Protein AF-A0A133V423-F1 (afdb_monomer)

Foldseek 3Di:
DVVVVVVVVVVVVVVVVPPDPVVVVVVVVVVVVVVVVVVVVVVVVVCPVVVVLVVLLVLQLCQQLVLVPDDCPDVVVNVVSSVVSSVVSNVVSVVCVVVVHDSVVVSVVRSVPPPDD

Solvent-accessible surface area (backbone atoms only — not comparable to full-atom values): 6550 Å² total; per-residue (Å²): 109,67,69,62,50,54,56,48,50,57,54,47,54,57,54,64,72,50,79,40,75,64,51,55,47,51,50,52,57,47,51,50,55,52,48,51,51,50,54,56,56,70,46,49,73,79,47,46,62,60,50,51,54,51,54,50,33,56,48,33,13,36,47,50,54,48,52,71,76,65,74,65,90,47,60,73,62,41,52,54,52,44,51,52,23,47,53,52,16,50,52,53,51,49,54,31,57,75,71,67,46,60,61,74,61,50,42,57,68,47,32,79,64,61,86,78,130

Structure (mmCIF, N/CA/C/O backbone):
data_AF-A0A133V423-F1
#
_entry.id   AF-A0A133V423-F1
#
loop_
_atom_site.group_PDB
_atom_site.id
_atom_site.type_symbol
_atom_site.label_atom_id
_atom_site.label_alt_id
_atom_site.label_comp_id
_atom_site.label_asym_id
_atom_site.label_entity_id
_atom_site.label_seq_id
_atom_site.pdbx_PDB_ins_code
_atom_site.Cartn_x
_atom_site.Cartn_y
_atom_site.Cartn_z
_atom_site.occupancy
_atom_site.B_iso_or_equiv
_atom_site.auth_seq_id
_atom_site.auth_comp_id
_atom_site.auth_asym_id
_atom_site.auth_atom_id
_atom_site.pdbx_PDB_model_num
ATOM 1 N N . MET A 1 1 ? 48.679 6.526 5.318 1.00 39.59 1 MET A N 1
ATOM 2 C CA . MET A 1 1 ? 47.751 6.668 6.469 1.00 39.59 1 MET A CA 1
ATOM 3 C C . MET A 1 1 ? 47.857 8.067 7.077 1.00 39.59 1 MET A C 1
ATOM 5 O O . MET A 1 1 ? 46.828 8.715 7.171 1.00 39.59 1 MET A O 1
ATOM 9 N N . LYS A 1 2 ? 49.075 8.573 7.348 1.00 40.06 2 LYS A 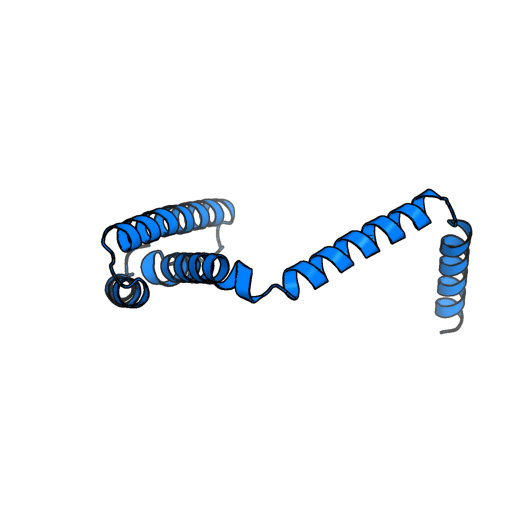N 1
ATOM 10 C CA . LYS A 1 2 ? 49.334 9.985 7.707 1.00 40.06 2 LYS A CA 1
ATOM 11 C C . LYS A 1 2 ? 48.750 11.010 6.720 1.00 40.06 2 LYS A C 1
ATOM 13 O O . LYS A 1 2 ? 47.967 11.839 7.144 1.00 40.06 2 LYS A O 1
ATOM 18 N N . GLU A 1 3 ? 48.983 10.863 5.414 1.00 47.28 3 GLU A N 1
ATOM 19 C CA . GLU A 1 3 ? 48.403 11.781 4.405 1.00 47.28 3 GLU A CA 1
ATOM 20 C C . GLU A 1 3 ? 46.867 11.772 4.366 1.00 47.28 3 GLU A C 1
ATOM 22 O O . GLU A 1 3 ? 46.239 12.794 4.117 1.00 47.28 3 GLU A O 1
ATOM 27 N N . LYS A 1 4 ? 46.233 10.615 4.617 1.00 50.00 4 LYS A N 1
ATOM 28 C CA . LYS A 1 4 ? 44.764 10.520 4.689 1.00 50.00 4 LYS A CA 1
ATOM 29 C C . LYS A 1 4 ? 44.218 11.217 5.938 1.00 50.00 4 LYS A C 1
ATOM 31 O O . LYS A 1 4 ? 43.122 11.759 5.882 1.00 50.00 4 LYS A O 1
ATOM 36 N N . LEU A 1 5 ? 44.983 11.197 7.031 1.00 43.47 5 LEU A N 1
ATOM 37 C CA . LEU A 1 5 ? 44.654 11.873 8.286 1.00 43.47 5 LEU A CA 1
ATOM 38 C C . LEU A 1 5 ? 44.863 13.390 8.182 1.00 43.47 5 LEU A C 1
ATOM 40 O O . LEU A 1 5 ? 43.990 14.128 8.614 1.00 43.47 5 LEU A O 1
ATOM 44 N N . GLU A 1 6 ? 45.936 13.855 7.536 1.00 49.72 6 GLU A N 1
ATOM 45 C CA . GLU A 1 6 ? 46.179 15.289 7.286 1.00 49.72 6 GLU A CA 1
ATOM 46 C C . GLU A 1 6 ? 45.138 15.899 6.335 1.00 49.72 6 GLU A C 1
ATOM 48 O O . GLU A 1 6 ? 44.663 17.010 6.541 1.00 49.72 6 GLU A O 1
ATOM 53 N N . LYS A 1 7 ? 44.700 15.155 5.312 1.00 53.97 7 LYS A N 1
ATOM 54 C CA . LYS A 1 7 ? 43.618 15.614 4.424 1.00 53.97 7 LYS A CA 1
ATOM 55 C C . LYS A 1 7 ? 42.260 15.665 5.132 1.00 53.97 7 LYS A C 1
ATOM 57 O O . LYS A 1 7 ? 41.435 16.516 4.816 1.00 53.97 7 LYS A O 1
ATOM 62 N N . ALA A 1 8 ? 42.029 14.750 6.075 1.00 53.00 8 ALA A N 1
ATOM 63 C CA . ALA A 1 8 ? 40.831 14.744 6.905 1.00 53.00 8 ALA A CA 1
ATOM 64 C C . ALA A 1 8 ? 40.845 15.892 7.926 1.00 53.00 8 ALA A C 1
ATOM 66 O O . ALA A 1 8 ? 39.810 16.518 8.112 1.00 53.00 8 ALA A O 1
ATOM 67 N N . SER A 1 9 ? 41.997 16.225 8.522 1.00 49.31 9 SER A N 1
ATOM 68 C CA . SER A 1 9 ? 42.105 17.343 9.470 1.00 49.31 9 SER A CA 1
ATOM 69 C C . SER A 1 9 ? 41.881 18.702 8.803 1.00 49.31 9 SER A C 1
ATOM 71 O O . SER A 1 9 ? 41.166 19.527 9.358 1.00 49.31 9 SER A O 1
ATOM 73 N N . VAL A 1 10 ? 42.385 18.905 7.579 1.00 51.72 10 VAL A N 1
ATOM 74 C CA . VAL A 1 10 ? 42.123 20.126 6.786 1.00 51.72 10 VAL A CA 1
ATOM 75 C C . VAL A 1 10 ? 40.633 20.265 6.427 1.00 51.72 10 VAL A C 1
ATOM 77 O O . VAL A 1 10 ? 40.096 21.369 6.404 1.00 51.72 10 VAL A O 1
ATOM 80 N N . ASN A 1 11 ? 39.935 19.147 6.194 1.00 54.91 11 ASN A N 1
ATOM 81 C CA . ASN A 1 11 ? 38.486 19.142 5.952 1.00 54.91 11 ASN A CA 1
ATOM 82 C C . ASN A 1 11 ? 37.657 19.404 7.219 1.00 54.91 11 ASN A C 1
ATOM 84 O O . ASN A 1 11 ? 36.544 19.911 7.112 1.00 54.91 11 ASN A O 1
ATOM 88 N N . ILE A 1 12 ? 38.181 19.060 8.399 1.00 53.72 12 ILE A N 1
ATOM 89 C CA . ILE A 1 12 ? 37.530 19.338 9.685 1.00 53.72 12 ILE A CA 1
ATOM 90 C C . ILE A 1 12 ? 37.703 20.817 10.052 1.00 53.72 12 ILE A C 1
ATOM 92 O O . ILE A 1 12 ? 36.723 21.448 10.423 1.00 53.72 12 ILE A O 1
ATOM 96 N N . GLU A 1 13 ? 38.882 21.412 9.833 1.00 51.62 13 GLU A N 1
ATOM 97 C CA . GLU A 1 13 ? 39.078 22.866 9.995 1.00 51.62 13 GLU A CA 1
ATOM 98 C C . GLU A 1 13 ? 38.181 23.684 9.050 1.00 51.62 13 GLU A C 1
ATOM 100 O O . GLU A 1 13 ? 37.667 24.734 9.436 1.00 51.62 13 GLU A O 1
ATOM 105 N N . TRP A 1 14 ? 37.936 23.202 7.825 1.00 50.84 14 TRP A N 1
ATOM 106 C CA . TRP A 1 14 ? 36.972 23.818 6.901 1.00 50.84 14 TRP A CA 1
ATOM 107 C C . TRP A 1 14 ? 35.518 23.730 7.405 1.00 50.84 14 TRP A C 1
ATOM 109 O O . TRP A 1 14 ? 34.730 24.646 7.177 1.00 50.84 14 TRP A O 1
ATOM 119 N N . PHE A 1 15 ? 35.168 22.658 8.125 1.00 49.56 15 PHE A N 1
ATOM 120 C CA . PHE A 1 15 ? 33.859 22.496 8.767 1.00 49.56 15 PHE A CA 1
ATOM 121 C C . PHE A 1 15 ? 33.710 23.383 10.014 1.00 49.56 15 PHE A C 1
ATOM 123 O O . PHE A 1 15 ? 32.688 24.049 10.165 1.00 49.56 15 PHE A O 1
ATOM 130 N N . ASP A 1 16 ? 34.742 23.466 10.859 1.00 53.28 16 ASP A N 1
ATOM 131 C CA . ASP A 1 16 ? 34.748 24.302 12.071 1.00 53.28 16 ASP A CA 1
ATOM 132 C C . ASP A 1 16 ? 34.792 25.806 11.751 1.00 53.28 16 ASP A C 1
ATOM 134 O O . ASP A 1 16 ? 34.267 26.631 12.499 1.00 53.28 16 ASP A O 1
ATOM 138 N N . THR A 1 17 ? 35.364 26.194 10.607 1.00 55.19 17 THR A N 1
ATOM 139 C CA . THR A 1 17 ? 35.348 27.592 10.136 1.00 55.19 17 THR A CA 1
ATOM 140 C C . THR A 1 17 ? 34.001 28.020 9.542 1.00 55.19 17 THR A C 1
ATOM 142 O O . THR A 1 17 ? 33.775 29.217 9.353 1.00 55.19 17 THR A O 1
ATOM 145 N N . GLN A 1 18 ? 33.074 27.080 9.312 1.00 53.16 18 GLN A N 1
ATOM 146 C CA . GLN A 1 18 ? 31.690 27.339 8.901 1.00 53.16 18 GLN A CA 1
ATOM 147 C C . GLN A 1 18 ? 30.697 27.373 10.076 1.00 53.16 18 GLN A C 1
ATOM 149 O O . GLN A 1 18 ? 29.506 27.117 9.878 1.00 53.16 18 GLN A O 1
ATOM 154 N N . ASP A 1 19 ? 31.140 27.808 11.266 1.00 55.97 19 ASP A N 1
ATOM 155 C CA . ASP A 1 19 ? 30.288 28.212 12.401 1.00 55.97 19 ASP A CA 1
ATOM 156 C C . ASP A 1 19 ? 29.468 29.485 12.083 1.00 55.97 19 ASP A C 1
ATOM 158 O O . ASP A 1 19 ? 29.502 30.528 12.738 1.00 55.97 19 ASP A O 1
ATOM 162 N N . SER A 1 20 ? 28.742 29.419 10.976 1.00 64.88 20 SER A N 1
ATOM 163 C CA . SER A 1 20 ? 27.775 30.394 10.543 1.00 64.88 20 SER A CA 1
ATOM 164 C C . SER A 1 20 ? 26.483 30.120 11.299 1.00 64.88 20 SER A C 1
ATOM 166 O O . SER A 1 20 ? 26.059 28.976 11.470 1.00 64.88 20 SER A O 1
ATOM 168 N N . LYS A 1 21 ? 25.786 31.185 11.696 1.00 67.81 21 LYS A N 1
ATOM 169 C CA . LYS A 1 21 ? 24.424 31.096 12.251 1.00 67.81 21 LYS A CA 1
ATOM 170 C C . LYS A 1 21 ? 23.485 30.222 11.401 1.00 67.81 21 LYS A C 1
ATOM 172 O O . LYS A 1 21 ? 22.525 29.679 11.928 1.00 67.81 21 LYS A O 1
ATOM 177 N N . GLN A 1 22 ? 23.764 30.093 10.102 1.00 65.88 22 GLN A N 1
ATOM 178 C CA . GLN A 1 22 ? 23.018 29.256 9.165 1.00 65.88 22 GLN A CA 1
ATOM 179 C C . GLN A 1 22 ? 23.223 27.758 9.413 1.00 65.88 22 GLN A C 1
ATOM 181 O O . GLN A 1 22 ? 22.253 27.015 9.345 1.00 65.88 22 GLN A O 1
ATOM 186 N N . PHE A 1 23 ? 24.441 27.317 9.738 1.00 68.38 23 PHE A N 1
ATOM 187 C CA . PHE A 1 23 ? 24.716 25.912 10.046 1.00 68.38 23 PHE A CA 1
ATOM 188 C C . PHE A 1 23 ? 24.081 25.487 11.374 1.00 68.38 23 PHE A C 1
ATOM 190 O O . PHE A 1 23 ? 23.459 24.433 11.448 1.00 68.38 23 PHE A O 1
ATOM 197 N N . ARG A 1 24 ? 24.149 26.346 12.402 1.00 72.94 24 ARG A N 1
ATOM 198 C CA . ARG A 1 24 ? 23.464 26.096 13.683 1.00 72.94 24 ARG A CA 1
ATOM 199 C C . ARG A 1 24 ? 21.950 26.033 13.520 1.00 72.94 24 ARG A C 1
ATOM 201 O O . ARG A 1 24 ? 21.332 25.110 14.025 1.00 72.94 24 ARG A O 1
ATOM 208 N N . LYS A 1 25 ? 21.381 26.957 12.742 1.00 76.94 25 LYS A N 1
ATOM 209 C CA . LYS A 1 25 ? 19.956 26.934 12.408 1.00 76.94 25 LYS A CA 1
ATOM 210 C C . LYS A 1 25 ? 19.562 25.665 11.648 1.00 76.94 25 LYS A C 1
ATOM 212 O O . LYS A 1 25 ? 18.539 25.076 11.947 1.00 76.94 25 LYS A O 1
ATOM 217 N N . LEU A 1 26 ? 20.395 25.212 10.711 1.00 71.38 26 LEU A N 1
ATOM 218 C CA . LEU A 1 26 ? 20.155 23.963 9.987 1.00 71.38 26 LEU A CA 1
ATOM 219 C C . LEU A 1 26 ? 20.187 22.740 10.917 1.00 71.38 26 LEU A C 1
ATOM 221 O O . LEU A 1 26 ? 19.410 21.813 10.721 1.00 71.38 26 LEU A O 1
ATOM 225 N N . LEU A 1 27 ? 21.081 22.729 11.910 1.00 74.56 27 LEU A N 1
ATOM 226 C CA . LEU A 1 27 ? 21.132 21.685 12.936 1.00 74.56 27 LEU A CA 1
ATOM 227 C C . LEU A 1 27 ? 19.892 21.704 13.835 1.00 74.56 27 LEU A C 1
ATOM 229 O O . LEU A 1 27 ? 19.326 20.643 14.069 1.00 74.56 27 LEU A O 1
ATOM 233 N N . GLU A 1 28 ? 19.445 22.882 14.274 1.00 79.19 28 GLU A N 1
ATOM 234 C CA . GLU A 1 28 ? 18.205 23.048 15.048 1.00 79.19 28 GLU A CA 1
ATOM 235 C C . GLU A 1 28 ? 16.981 22.563 14.253 1.00 79.19 28 GLU A C 1
ATOM 237 O O . GLU A 1 28 ? 16.215 21.740 14.749 1.00 79.19 28 GLU A O 1
ATOM 242 N N . ASP A 1 29 ? 16.854 22.983 12.988 1.00 74.19 29 ASP A N 1
ATOM 243 C CA . ASP A 1 29 ? 15.780 22.540 12.089 1.00 74.19 29 ASP A CA 1
ATOM 244 C C . ASP A 1 29 ? 15.828 21.006 11.887 1.00 74.19 29 ASP A C 1
ATOM 246 O O . ASP A 1 29 ? 14.800 20.334 11.794 1.00 74.19 29 ASP A O 1
ATOM 250 N N . PHE A 1 30 ? 17.029 20.417 11.824 1.00 69.81 30 PHE A N 1
ATOM 251 C CA . PHE A 1 30 ? 17.202 18.971 11.671 1.00 69.81 30 PHE A CA 1
ATOM 252 C C . PHE A 1 30 ? 16.838 18.201 12.947 1.00 69.81 30 PHE A C 1
ATOM 254 O O . PHE A 1 30 ? 16.185 17.160 12.864 1.00 69.81 30 PHE A O 1
ATOM 261 N N . GLU A 1 31 ? 17.223 18.703 14.122 1.00 80.62 31 GLU A N 1
ATOM 262 C CA . GLU A 1 31 ? 16.838 18.133 15.417 1.00 80.62 31 GLU A CA 1
ATOM 263 C C . GLU A 1 31 ? 15.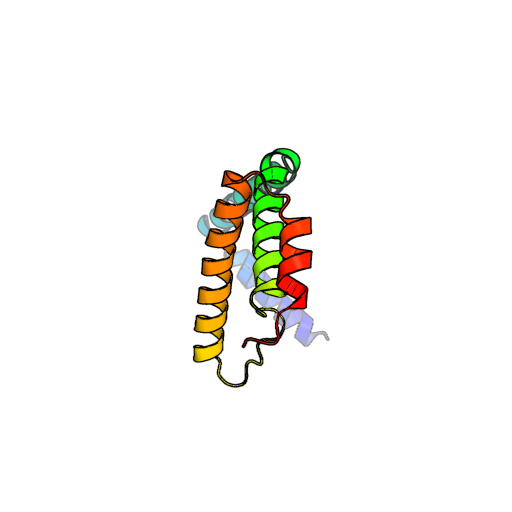323 18.191 15.634 1.00 80.62 31 GLU A C 1
ATOM 265 O O . GLU A 1 31 ? 14.750 17.214 16.114 1.00 80.62 31 GLU A O 1
ATOM 270 N N . GLU A 1 32 ? 14.662 19.273 15.216 1.00 84.31 32 GLU A N 1
ATOM 271 C CA . GLU A 1 32 ? 13.203 19.407 15.255 1.00 84.31 32 GLU A CA 1
ATOM 272 C C . GLU A 1 32 ? 12.523 18.353 14.371 1.00 84.31 32 GLU A C 1
ATOM 274 O O . GLU A 1 32 ? 11.661 17.609 14.839 1.00 84.31 32 GLU A O 1
ATOM 279 N N . VAL A 1 33 ? 12.966 18.205 13.118 1.00 80.00 33 VAL A N 1
ATOM 280 C CA . VAL A 1 33 ? 12.421 17.201 12.189 1.00 80.00 33 VAL A CA 1
ATOM 281 C C . VAL A 1 33 ? 12.632 15.776 12.706 1.00 80.00 33 VAL A C 1
ATOM 283 O O . VAL A 1 33 ? 11.733 14.936 12.605 1.00 80.00 33 VAL A O 1
ATOM 286 N N . VAL A 1 34 ? 13.809 15.480 13.264 1.00 70.69 34 VAL A N 1
ATOM 287 C CA . VAL A 1 34 ? 14.100 14.168 13.860 1.00 70.69 34 VAL A CA 1
ATOM 288 C C . VAL A 1 34 ? 13.260 13.945 15.119 1.00 70.69 34 VAL A C 1
ATOM 290 O O . VAL A 1 34 ? 12.730 12.849 15.300 1.00 70.69 34 VAL A O 1
ATOM 293 N N . GLY A 1 35 ? 13.087 14.970 15.953 1.00 80.12 35 GLY A N 1
ATOM 294 C CA . GLY A 1 35 ? 12.236 14.939 17.139 1.00 80.12 35 GLY A CA 1
ATOM 295 C C . GLY A 1 35 ? 10.779 14.649 16.791 1.00 80.12 35 GLY A C 1
ATOM 296 O O . GLY A 1 35 ? 10.202 13.708 17.333 1.00 80.12 35 GLY A O 1
ATOM 297 N N . GLU A 1 36 ? 10.218 15.362 15.813 1.00 73.38 36 GLU A N 1
ATOM 298 C CA . GLU A 1 36 ? 8.868 15.105 15.309 1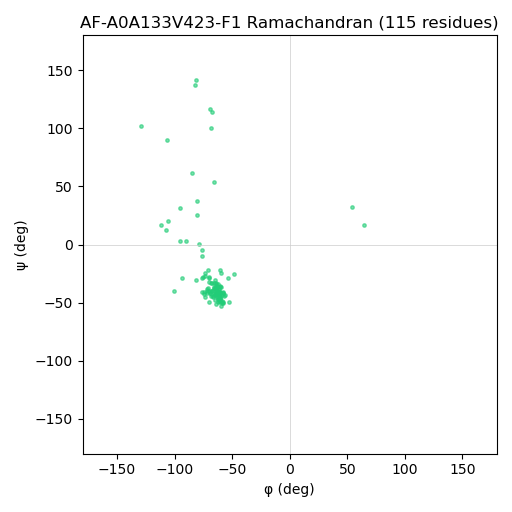.00 73.38 36 GLU A CA 1
ATOM 299 C C . GLU A 1 36 ? 8.728 13.702 14.719 1.00 73.38 36 GLU A C 1
ATOM 301 O O . GLU A 1 36 ? 7.699 13.052 14.895 1.00 73.38 36 GLU A O 1
ATOM 306 N N . ALA A 1 37 ? 9.736 13.227 13.982 1.00 63.75 37 ALA A N 1
ATOM 307 C CA . ALA A 1 37 ? 9.713 11.890 13.407 1.00 63.75 37 ALA A CA 1
ATOM 308 C C . ALA A 1 37 ? 9.711 10.818 14.506 1.00 63.75 37 ALA A C 1
ATOM 310 O O . ALA A 1 37 ? 8.948 9.854 14.41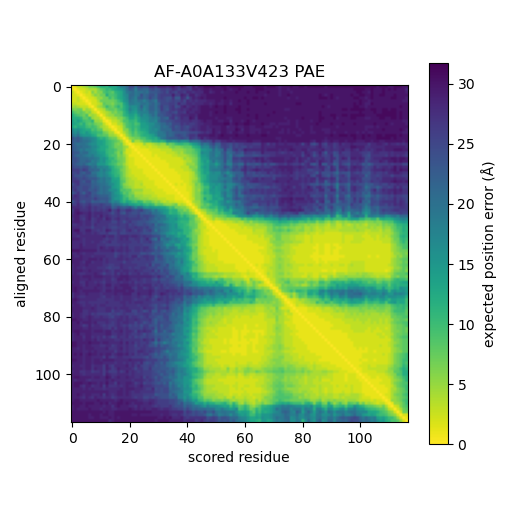4 1.00 63.75 37 ALA A O 1
ATOM 311 N N . ILE A 1 38 ? 10.513 11.002 15.561 1.00 70.56 38 ILE A N 1
ATOM 312 C CA . ILE A 1 38 ? 10.540 10.121 16.733 1.00 70.56 38 ILE A CA 1
ATOM 313 C C . ILE A 1 38 ? 9.197 10.182 17.467 1.00 70.56 38 ILE A C 1
ATOM 315 O O . ILE A 1 38 ? 8.608 9.132 17.706 1.00 70.56 38 ILE A O 1
ATOM 319 N N . GLU A 1 39 ? 8.652 11.365 17.741 1.00 68.19 39 GLU A N 1
ATOM 320 C CA . GLU A 1 39 ? 7.363 11.543 18.421 1.00 68.19 39 GLU A CA 1
ATOM 321 C C . GLU A 1 39 ? 6.192 10.933 17.625 1.00 68.19 39 GLU A C 1
ATOM 323 O O . GLU A 1 39 ? 5.405 10.148 18.159 1.00 68.19 39 GLU A O 1
ATOM 328 N N . LYS A 1 40 ? 6.127 11.179 16.310 1.00 63.16 40 LYS A N 1
ATOM 329 C CA . LYS A 1 40 ? 5.139 10.558 15.406 1.00 63.16 40 LYS A CA 1
ATOM 330 C C . LYS A 1 40 ? 5.324 9.042 15.316 1.00 63.16 40 LYS A C 1
ATOM 332 O O . LYS A 1 40 ? 4.339 8.318 15.198 1.00 63.16 40 LYS A O 1
ATOM 337 N N . SER A 1 41 ? 6.561 8.546 15.405 1.00 58.56 41 SER A N 1
ATOM 338 C CA . SER A 1 41 ? 6.838 7.106 15.486 1.00 58.56 41 SER A CA 1
ATOM 339 C C . SER A 1 41 ? 6.501 6.496 16.847 1.00 58.56 41 SER A C 1
ATOM 341 O O . SER A 1 41 ? 6.228 5.302 16.910 1.00 58.56 41 SER A O 1
ATOM 343 N N . MET A 1 42 ? 6.483 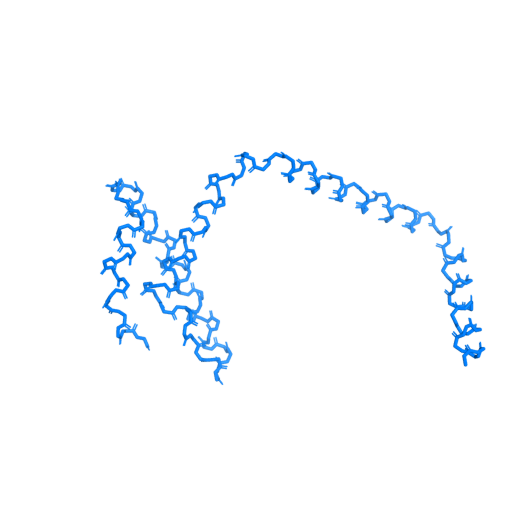7.288 17.924 1.00 58.88 42 MET A N 1
ATOM 344 C CA . MET A 1 42 ? 6.047 6.857 19.254 1.00 58.88 42 MET A CA 1
ATOM 345 C C . MET A 1 42 ? 4.515 6.753 19.333 1.00 58.88 42 MET A C 1
ATOM 347 O O . MET A 1 42 ? 4.015 5.846 19.995 1.00 58.88 42 MET A O 1
ATOM 351 N N . ASN A 1 43 ? 3.776 7.551 18.551 1.00 58.25 43 ASN A N 1
ATOM 352 C CA . ASN A 1 43 ? 2.334 7.382 18.288 1.00 58.25 43 ASN A CA 1
ATOM 353 C C . ASN A 1 43 ? 2.042 6.309 17.212 1.00 58.25 43 ASN A C 1
ATOM 355 O O . ASN A 1 43 ? 1.132 6.438 16.393 1.00 58.25 43 ASN A O 1
ATOM 359 N N . HIS A 1 44 ? 2.818 5.220 17.202 1.00 52.06 44 HIS A N 1
ATOM 360 C CA . HIS A 1 44 ? 2.735 4.126 16.224 1.00 52.06 44 HIS A CA 1
ATOM 361 C C . HIS A 1 44 ? 1.318 3.522 16.093 1.00 52.06 44 HIS A C 1
ATOM 363 O O . HIS A 1 44 ? 0.956 3.005 15.030 1.00 52.06 44 HIS A O 1
ATOM 369 N N . ASP A 1 45 ? 0.512 3.555 17.156 1.00 57.56 45 ASP A N 1
ATOM 370 C CA . ASP A 1 45 ? -0.853 3.018 17.139 1.00 57.56 45 ASP A CA 1
ATOM 371 C C . ASP A 1 45 ? -1.851 3.912 16.385 1.00 57.56 45 ASP A C 1
ATOM 373 O O . ASP A 1 45 ? -2.770 3.378 15.758 1.00 57.56 45 ASP A O 1
ATOM 377 N N . ASP A 1 46 ? -1.632 5.230 16.330 1.00 62.22 46 ASP A N 1
ATOM 378 C CA . ASP A 1 46 ? -2.545 6.168 15.659 1.00 62.22 46 ASP A CA 1
ATOM 379 C C . ASP A 1 46 ? -2.518 6.005 14.132 1.00 62.22 46 ASP A C 1
ATOM 381 O O . ASP A 1 46 ? -3.531 6.187 13.462 1.00 62.22 46 ASP A O 1
ATOM 385 N N . PHE A 1 47 ? -1.385 5.570 13.573 1.00 67.75 47 PHE A N 1
ATOM 386 C CA . PHE A 1 47 ? -1.221 5.316 12.134 1.00 67.75 47 PHE A CA 1
ATOM 387 C C . PHE A 1 47 ? -1.441 3.857 11.736 1.00 67.75 47 PHE A C 1
ATOM 389 O O . PHE A 1 47 ? -1.267 3.487 10.571 1.00 67.75 47 PHE A O 1
ATOM 396 N N . LYS A 1 48 ? -1.817 2.994 12.683 1.00 79.19 48 LYS A N 1
ATOM 397 C CA . LYS A 1 48 ? -2.016 1.563 12.431 1.00 79.19 48 LYS A CA 1
ATOM 398 C C . LYS A 1 48 ? -3.084 1.313 11.369 1.00 79.19 48 LYS A C 1
ATOM 400 O O . LYS A 1 48 ? -2.951 0.396 10.556 1.00 79.19 48 LYS A O 1
ATOM 405 N N . VAL A 1 49 ? -4.130 2.136 11.361 1.00 80.88 49 VAL A N 1
ATOM 406 C CA . VAL A 1 49 ? -5.237 2.042 10.407 1.00 80.88 49 VAL A CA 1
ATOM 407 C C . VAL A 1 49 ? -4.773 2.448 9.006 1.00 80.88 49 VAL A C 1
ATOM 409 O O . VAL A 1 49 ? -4.964 1.692 8.055 1.00 80.88 49 VAL A O 1
ATOM 412 N N . GLU A 1 50 ? -4.104 3.589 8.872 1.00 82.00 50 GLU A N 1
ATOM 413 C CA . GLU A 1 50 ? -3.555 4.112 7.615 1.00 82.00 50 GLU A CA 1
ATOM 414 C C . GLU A 1 50 ? -2.507 3.169 7.030 1.00 82.00 50 GLU A C 1
ATOM 416 O O . GLU A 1 50 ? -2.553 2.840 5.844 1.00 82.00 50 GLU A O 1
ATOM 421 N N . ARG A 1 51 ? -1.614 2.649 7.872 1.00 81.81 51 ARG A N 1
ATOM 422 C CA . ARG A 1 51 ? -0.631 1.643 7.478 1.00 81.81 51 ARG A CA 1
ATOM 423 C C . ARG A 1 51 ? -1.302 0.374 6.962 1.00 81.81 51 ARG A C 1
ATOM 425 O O . ARG A 1 51 ? -0.926 -0.111 5.901 1.00 81.81 51 ARG A O 1
ATOM 432 N N . SER A 1 52 ? -2.308 -0.137 7.669 1.00 85.25 52 SER A N 1
ATOM 433 C CA . SER A 1 52 ? -3.056 -1.327 7.245 1.00 85.25 52 SER A CA 1
ATOM 434 C C . SER A 1 52 ? -3.764 -1.112 5.899 1.00 85.25 52 SER A C 1
ATOM 436 O O . SER A 1 52 ? -3.717 -1.980 5.026 1.00 85.25 52 SER A O 1
ATOM 438 N N . LYS A 1 53 ? -4.348 0.077 5.673 1.00 88.81 53 LYS A N 1
ATOM 439 C CA . LYS A 1 53 ? -4.922 0.464 4.370 1.00 88.81 53 LYS A CA 1
ATOM 440 C C . LYS A 1 53 ? -3.864 0.406 3.262 1.00 88.81 53 LYS A C 1
ATOM 442 O O . LYS A 1 53 ? -4.093 -0.212 2.224 1.00 88.81 53 LYS A O 1
ATOM 447 N N . ILE A 1 54 ? -2.695 1.009 3.491 1.00 87.56 54 ILE A N 1
ATOM 448 C CA . ILE A 1 54 ? -1.584 1.010 2.529 1.00 87.56 54 ILE A CA 1
ATOM 449 C C . ILE A 1 54 ? -1.102 -0.422 2.258 1.00 87.56 54 ILE A C 1
ATOM 451 O O . ILE A 1 54 ? -0.961 -0.812 1.100 1.00 87.56 54 ILE A O 1
ATOM 455 N N . GLU A 1 55 ? -0.902 -1.237 3.295 1.00 90.94 55 GLU A N 1
ATOM 456 C CA . GLU A 1 55 ? -0.473 -2.635 3.160 1.00 90.94 55 GLU A CA 1
ATOM 457 C C . GLU A 1 55 ? -1.449 -3.452 2.297 1.00 90.94 55 GLU A C 1
ATOM 459 O O . GLU A 1 55 ? -1.013 -4.196 1.412 1.00 90.94 55 GLU A O 1
ATOM 464 N N . HIS A 1 56 ? -2.760 -3.267 2.475 1.00 92.56 56 HIS A N 1
ATOM 465 C CA . HIS A 1 56 ? -3.772 -3.906 1.634 1.00 92.56 56 HIS A CA 1
ATOM 466 C C . HIS A 1 56 ? -3.700 -3.465 0.166 1.00 92.56 56 HIS A C 1
ATOM 468 O O . HIS A 1 56 ? -3.732 -4.321 -0.718 1.00 92.56 56 HIS A O 1
ATOM 474 N N . ILE A 1 57 ? -3.539 -2.167 -0.110 1.00 92.06 57 ILE A N 1
ATOM 475 C CA . ILE A 1 57 ? -3.400 -1.646 -1.482 1.00 92.06 57 ILE A CA 1
ATOM 476 C C . ILE A 1 57 ? -2.167 -2.249 -2.167 1.00 92.06 57 ILE A C 1
ATOM 478 O O . ILE A 1 57 ? -2.253 -2.732 -3.295 1.00 92.06 57 ILE A O 1
ATOM 482 N N . PHE A 1 58 ? -1.024 -2.294 -1.476 1.00 89.06 58 PHE A N 1
ATOM 483 C CA . PHE A 1 58 ? 0.194 -2.915 -2.007 1.00 89.06 58 PHE A CA 1
ATOM 484 C C . PHE A 1 58 ? 0.024 -4.415 -2.259 1.00 89.06 58 PHE A C 1
ATOM 486 O O . PHE A 1 58 ? 0.590 -4.951 -3.215 1.00 89.06 58 PHE A O 1
ATOM 493 N N . LYS A 1 59 ? -0.737 -5.105 -1.407 1.00 91.31 59 LYS A N 1
ATOM 494 C CA . LYS A 1 59 ? -1.033 -6.525 -1.580 1.00 91.31 59 LYS A CA 1
ATOM 495 C C . LYS A 1 59 ? -1.896 -6.763 -2.820 1.00 91.31 59 LYS A C 1
ATOM 497 O O . LYS A 1 59 ? -1.546 -7.631 -3.615 1.00 91.31 59 LYS A O 1
ATOM 502 N N . ILE A 1 60 ? -2.940 -5.956 -3.025 1.00 91.25 60 ILE A N 1
ATOM 503 C CA . ILE A 1 60 ? -3.779 -5.989 -4.232 1.00 91.25 60 ILE A CA 1
ATOM 504 C C . ILE A 1 60 ? -2.924 -5.728 -5.479 1.00 91.25 60 ILE A C 1
ATOM 506 O O . ILE A 1 60 ? -2.936 -6.534 -6.403 1.00 91.25 60 ILE A O 1
ATOM 510 N N . ALA A 1 61 ? -2.107 -4.671 -5.484 1.00 88.94 61 ALA A N 1
ATOM 511 C CA . ALA A 1 61 ? -1.26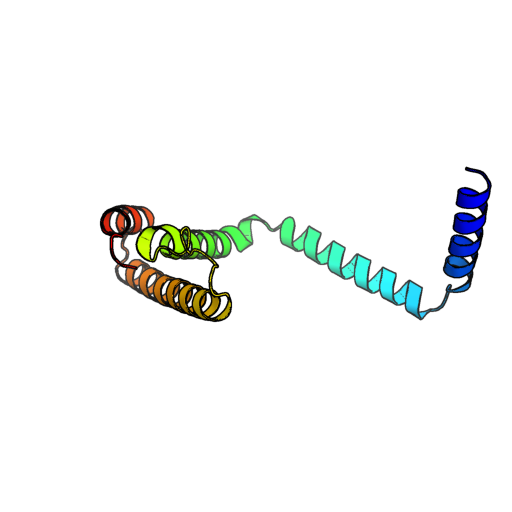9 -4.322 -6.635 1.00 88.94 61 ALA A CA 1
ATOM 512 C C . ALA A 1 61 ? -0.352 -5.478 -7.054 1.00 88.94 61 ALA A C 1
ATOM 514 O O . ALA A 1 61 ? -0.224 -5.796 -8.236 1.00 88.94 61 ALA A O 1
ATOM 515 N N . LYS A 1 62 ? 0.272 -6.137 -6.073 1.00 87.38 62 LYS A N 1
ATOM 516 C CA . LYS A 1 62 ? 1.193 -7.249 -6.318 1.00 87.38 62 LYS A CA 1
ATOM 517 C C . LYS A 1 62 ? 0.483 -8.529 -6.739 1.00 87.38 62 LYS A C 1
ATOM 519 O O . LYS A 1 62 ? 0.980 -9.194 -7.637 1.00 87.38 62 LYS A O 1
ATOM 524 N N . GLN A 1 63 ? -0.600 -8.892 -6.053 1.00 88.25 63 GLN A N 1
ATOM 525 C CA . GLN A 1 63 ? -1.221 -10.213 -6.185 1.00 88.25 63 GLN A CA 1
ATOM 526 C C . GLN A 1 63 ? -2.352 -10.249 -7.206 1.00 88.25 63 GLN A C 1
ATOM 528 O O . GLN A 1 63 ? -2.568 -11.293 -7.790 1.00 88.25 63 GLN A O 1
ATOM 533 N N . VAL A 1 64 ? -3.055 -9.139 -7.433 1.00 88.06 64 VAL A N 1
ATOM 534 C CA . VAL A 1 64 ? -4.183 -9.066 -8.378 1.00 88.06 64 VAL A CA 1
ATOM 535 C C . VAL A 1 64 ? -3.753 -8.446 -9.704 1.00 88.06 64 VAL A C 1
ATOM 537 O O . VAL A 1 64 ? -4.150 -8.915 -10.762 1.00 88.06 64 VAL A O 1
ATOM 540 N N . TYR A 1 65 ? -2.918 -7.405 -9.663 1.00 85.69 65 TYR A N 1
ATOM 541 C CA . TYR A 1 65 ? -2.522 -6.655 -10.862 1.00 85.69 65 TYR A CA 1
ATOM 542 C C . TYR A 1 65 ? -1.080 -6.914 -11.315 1.00 85.69 65 TYR A C 1
ATOM 544 O O . TYR A 1 65 ? -0.556 -6.172 -12.142 1.00 85.69 65 TYR A O 1
ATOM 552 N N . GLY A 1 66 ? -0.414 -7.938 -10.769 1.00 82.56 66 GLY A N 1
ATOM 553 C CA . GLY A 1 66 ? 0.886 -8.401 -11.265 1.00 82.56 66 GLY A CA 1
ATOM 554 C C . GLY A 1 66 ? 2.037 -7.396 -11.135 1.00 82.56 66 GLY A C 1
ATOM 555 O O . GLY A 1 66 ? 3.083 -7.576 -11.755 1.00 82.56 66 GLY A O 1
ATOM 556 N N . VAL A 1 67 ? 1.908 -6.347 -10.305 1.00 83.19 67 VAL A N 1
ATOM 557 C CA . VAL A 1 67 ? 2.960 -5.319 -10.137 1.00 83.19 67 VAL A CA 1
ATOM 558 C C . VAL A 1 67 ? 4.278 -5.913 -9.618 1.00 83.19 67 VAL A C 1
ATOM 560 O O . VAL A 1 67 ? 5.345 -5.334 -9.813 1.00 83.19 67 VAL A O 1
ATOM 563 N N . LYS A 1 68 ? 4.227 -7.087 -8.976 1.00 78.31 68 LYS A N 1
ATOM 564 C CA . LYS A 1 68 ? 5.406 -7.805 -8.477 1.00 78.31 68 LYS A CA 1
ATOM 565 C C . LYS A 1 68 ? 6.332 -8.290 -9.600 1.00 78.31 68 LYS A C 1
ATOM 567 O O . LYS A 1 68 ? 7.546 -8.247 -9.415 1.00 78.31 68 LYS A O 1
ATOM 572 N N . ASP A 1 69 ? 5.775 -8.721 -10.729 1.00 69.75 69 ASP A N 1
ATOM 573 C CA . ASP A 1 69 ? 6.503 -9.452 -11.776 1.00 69.75 69 ASP A CA 1
ATOM 574 C C . ASP A 1 69 ? 6.776 -8.579 -13.015 1.00 69.75 69 ASP A C 1
ATOM 576 O O . ASP A 1 69 ? 7.070 -9.058 -14.110 1.00 69.75 69 ASP A O 1
ATOM 580 N N . LEU A 1 70 ? 6.722 -7.256 -12.838 1.00 67.38 70 LEU A N 1
ATOM 581 C CA . LEU A 1 70 ? 6.978 -6.288 -13.895 1.00 67.38 70 LEU A CA 1
ATOM 582 C C . LEU A 1 70 ? 8.454 -6.309 -14.319 1.00 67.38 70 LEU A C 1
ATOM 584 O O . LEU A 1 70 ? 9.326 -5.707 -13.689 1.00 67.38 70 LEU A O 1
ATOM 588 N N . HIS A 1 71 ? 8.748 -6.987 -15.427 1.00 61.53 71 HIS A N 1
ATOM 589 C CA . HIS A 1 71 ? 10.076 -6.964 -16.028 1.00 61.53 71 HIS A CA 1
ATOM 590 C C . HIS A 1 71 ? 10.396 -5.583 -16.624 1.00 61.53 71 HIS A C 1
ATOM 592 O O . HIS A 1 71 ? 9.776 -5.118 -17.579 1.00 61.53 71 HIS A O 1
ATOM 598 N N . VAL A 1 72 ? 11.415 -4.926 -16.065 1.00 59.44 72 VAL A N 1
ATOM 599 C CA . VAL A 1 72 ? 11.763 -3.514 -16.312 1.00 59.44 72 VAL A CA 1
ATOM 600 C C . VAL A 1 72 ? 12.551 -3.284 -17.615 1.00 59.44 72 VAL A C 1
ATOM 602 O O . VAL A 1 72 ? 13.292 -2.308 -17.725 1.00 59.44 72 VAL A O 1
ATOM 605 N N . TYR A 1 73 ? 12.416 -4.156 -18.622 1.00 56.19 73 TYR A N 1
ATOM 606 C CA . TYR A 1 73 ? 13.157 -4.017 -19.888 1.00 56.19 73 TYR A CA 1
ATOM 607 C C . TYR A 1 73 ? 12.847 -2.692 -20.614 1.00 56.19 73 TYR A C 1
ATOM 609 O O . TYR A 1 73 ? 13.703 -2.181 -21.332 1.00 56.19 73 TYR A O 1
ATOM 617 N N . TYR A 1 74 ? 11.678 -2.086 -20.361 1.00 62.97 74 TYR A N 1
ATOM 618 C CA . TYR A 1 74 ? 11.317 -0.740 -20.817 1.00 62.97 74 TYR A CA 1
ATOM 619 C C . TYR A 1 74 ? 10.793 0.112 -19.647 1.00 62.97 74 TYR A C 1
ATOM 621 O O . TYR A 1 74 ? 9.650 -0.039 -19.211 1.00 62.97 74 TYR A O 1
ATOM 629 N N . LYS A 1 75 ? 11.641 1.005 -19.115 1.00 68.31 75 LYS A N 1
ATOM 630 C CA . LYS A 1 75 ? 11.368 1.776 -17.884 1.00 68.31 75 LYS A CA 1
ATOM 631 C C . LYS A 1 75 ? 10.101 2.634 -17.963 1.00 68.31 75 LYS A C 1
ATOM 633 O O . LYS A 1 75 ? 9.321 2.640 -17.019 1.00 68.31 75 LYS A O 1
ATOM 638 N N . GLU A 1 76 ? 9.873 3.325 -19.078 1.00 71.50 76 GLU A N 1
ATOM 639 C CA . GLU A 1 76 ? 8.707 4.211 -19.237 1.00 71.50 76 GLU A CA 1
ATOM 640 C C . GLU A 1 76 ? 7.382 3.438 -19.223 1.00 71.50 76 GLU A C 1
ATOM 642 O O . GLU A 1 76 ? 6.437 3.827 -18.539 1.00 71.50 76 GLU A O 1
ATOM 647 N N . GLY A 1 77 ? 7.327 2.299 -19.917 1.00 71.75 77 GLY A N 1
ATOM 648 C CA . GLY A 1 77 ? 6.157 1.417 -19.901 1.00 71.75 77 GLY A CA 1
ATOM 649 C C . GLY A 1 77 ? 5.945 0.760 -18.538 1.00 71.75 77 GLY A C 1
ATOM 650 O O . GLY A 1 77 ? 4.805 0.580 -18.112 1.00 71.75 77 GLY A O 1
ATOM 651 N N . ALA A 1 78 ? 7.031 0.460 -17.818 1.00 77.25 78 ALA A N 1
ATOM 652 C CA . ALA A 1 78 ? 6.948 -0.061 -16.461 1.00 77.25 78 ALA A CA 1
ATOM 653 C C . ALA A 1 78 ? 6.327 0.958 -15.490 1.00 77.25 78 ALA A C 1
ATOM 655 O O . ALA A 1 78 ? 5.462 0.578 -14.705 1.00 77.25 78 ALA A O 1
ATOM 656 N N . TYR A 1 79 ? 6.685 2.246 -15.575 1.00 79.62 79 TYR A N 1
ATOM 657 C CA . TYR A 1 79 ? 6.080 3.286 -14.730 1.0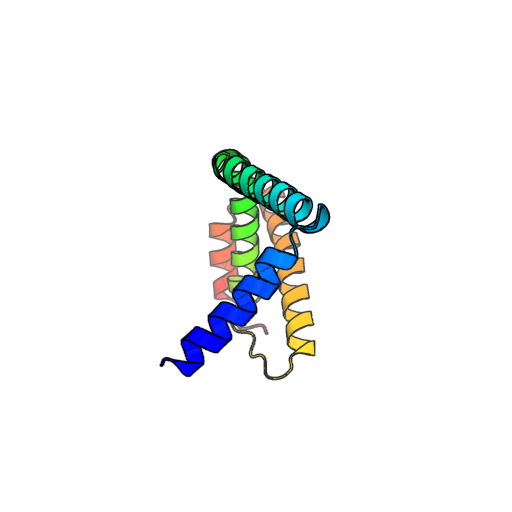0 79.62 79 TYR A CA 1
ATOM 658 C C . TYR A 1 79 ? 4.570 3.408 -14.941 1.00 79.62 79 TYR A C 1
ATOM 660 O O . TYR A 1 79 ? 3.824 3.454 -13.964 1.00 79.62 79 TYR A O 1
ATOM 668 N N . TRP A 1 80 ? 4.106 3.397 -16.194 1.00 81.19 80 TRP A N 1
ATOM 669 C CA . TRP A 1 80 ? 2.672 3.454 -16.488 1.00 81.19 80 TRP A CA 1
ATOM 670 C C . TRP A 1 80 ? 1.918 2.229 -15.981 1.00 81.19 80 TRP A C 1
ATOM 672 O O . TRP A 1 80 ? 0.856 2.372 -15.377 1.00 81.19 80 TRP A O 1
ATOM 682 N N . LYS A 1 81 ? 2.478 1.029 -16.159 1.00 80.75 81 LYS A N 1
ATOM 683 C CA . LYS A 1 81 ? 1.883 -0.205 -15.633 1.00 80.75 81 LYS A CA 1
ATOM 684 C C . LYS A 1 81 ? 1.822 -0.208 -14.102 1.00 80.75 81 LYS A C 1
ATOM 686 O O . LYS A 1 81 ? 0.799 -0.583 -13.539 1.00 80.75 81 LYS A O 1
ATOM 691 N N . ILE A 1 82 ? 2.871 0.270 -13.428 1.00 85.06 82 ILE A N 1
ATOM 692 C CA . ILE A 1 82 ? 2.884 0.442 -11.967 1.00 85.06 82 ILE A CA 1
ATOM 693 C C . ILE A 1 82 ? 1.795 1.431 -11.542 1.00 85.06 82 ILE A C 1
ATOM 695 O O . ILE A 1 82 ? 1.009 1.123 -10.648 1.00 85.06 82 ILE A O 1
ATOM 699 N N . PHE A 1 83 ? 1.713 2.593 -12.196 1.00 86.81 83 PHE A N 1
ATOM 700 C CA . PHE A 1 83 ? 0.707 3.609 -11.894 1.00 86.81 83 PHE A CA 1
ATOM 701 C C . PHE A 1 83 ? -0.718 3.059 -12.035 1.00 86.81 83 PHE A C 1
ATOM 703 O O . PHE A 1 83 ? -1.507 3.162 -11.098 1.00 86.81 83 PHE A O 1
ATOM 710 N N . ILE A 1 84 ? -1.029 2.417 -13.166 1.00 87.50 84 ILE A N 1
ATOM 711 C CA . ILE A 1 84 ? -2.345 1.814 -13.421 1.00 87.50 84 ILE A CA 1
ATOM 712 C C . ILE A 1 84 ? -2.647 0.716 -12.396 1.00 87.50 84 ILE A C 1
ATOM 714 O O . ILE A 1 84 ? -3.760 0.669 -11.868 1.00 87.50 84 ILE A O 1
ATOM 718 N N . GLY A 1 85 ? -1.667 -0.131 -12.070 1.00 88.19 85 GLY A N 1
ATOM 719 C CA . GLY A 1 85 ? -1.817 -1.186 -11.070 1.00 88.19 85 GLY A CA 1
ATOM 720 C C . GLY A 1 85 ? -2.154 -0.633 -9.685 1.00 88.19 85 GLY A C 1
ATOM 721 O O . GLY A 1 85 ? -3.099 -1.099 -9.051 1.00 88.19 85 GLY A O 1
ATOM 722 N N . PHE A 1 86 ? -1.451 0.406 -9.226 1.00 89.19 86 PHE A N 1
ATOM 723 C CA . PHE A 1 86 ? -1.747 1.051 -7.942 1.00 89.19 86 PHE A CA 1
ATOM 724 C C . PHE A 1 86 ? -3.078 1.805 -7.948 1.00 89.19 86 PHE A C 1
ATOM 726 O O . PHE A 1 86 ? -3.843 1.671 -6.997 1.00 89.19 86 PHE A O 1
ATOM 733 N N . TYR A 1 87 ? -3.396 2.540 -9.016 1.00 91.12 87 TYR A N 1
ATOM 734 C CA . TYR A 1 87 ? -4.680 3.231 -9.141 1.00 91.12 87 TYR A CA 1
ATOM 735 C C . TYR A 1 87 ? -5.859 2.248 -9.073 1.00 91.12 87 TYR A C 1
ATOM 737 O O . TYR A 1 87 ? -6.769 2.418 -8.263 1.00 91.12 87 TYR A O 1
ATOM 745 N N . SER A 1 88 ? -5.790 1.160 -9.844 1.00 90.19 88 SER A N 1
ATOM 746 C CA . SER A 1 88 ? -6.812 0.103 -9.850 1.00 90.19 88 SER A CA 1
ATOM 747 C C . SER A 1 88 ? -6.892 -0.630 -8.506 1.00 90.19 88 SER A C 1
ATOM 749 O O . SER A 1 88 ? -7.963 -1.072 -8.097 1.00 90.19 88 SER A O 1
ATOM 751 N N . SER A 1 89 ? -5.774 -0.724 -7.779 1.00 92.06 89 SER A N 1
ATOM 752 C CA . SER A 1 89 ? -5.741 -1.281 -6.420 1.00 92.06 89 SER A CA 1
ATOM 753 C C . SER A 1 89 ? -6.465 -0.404 -5.410 1.00 92.06 89 SER A C 1
ATOM 755 O O . SER A 1 89 ? -7.172 -0.932 -4.557 1.00 92.06 89 SER A O 1
ATOM 757 N N . CYS A 1 90 ? -6.318 0.919 -5.509 1.00 92.62 90 CYS A N 1
ATOM 758 C CA . CYS A 1 90 ? -7.061 1.858 -4.675 1.00 92.62 90 CYS A CA 1
ATOM 759 C C . CYS A 1 90 ? -8.569 1.757 -4.929 1.00 92.62 90 CYS A C 1
ATOM 761 O O . CYS A 1 90 ? -9.323 1.679 -3.964 1.00 92.62 90 CYS A O 1
ATOM 763 N N . MET A 1 91 ? -8.988 1.701 -6.199 1.00 94.50 91 MET A N 1
ATOM 764 C CA . MET A 1 91 ? -10.398 1.530 -6.580 1.00 94.50 91 MET A CA 1
ATOM 765 C C . MET A 1 91 ? -10.971 0.224 -6.018 1.00 94.50 91 MET A C 1
ATOM 767 O O . MET A 1 91 ? -11.938 0.250 -5.266 1.00 94.50 91 MET A O 1
ATOM 771 N N . LEU A 1 92 ? -10.305 -0.910 -6.269 1.00 92.38 92 LEU A N 1
ATOM 772 C CA . LEU A 1 92 ? -10.761 -2.204 -5.757 1.00 92.38 92 LEU A CA 1
ATOM 773 C C . LEU A 1 92 ? -10.798 -2.235 -4.221 1.00 92.38 92 LEU A C 1
ATOM 775 O O . LEU A 1 92 ? -11.703 -2.814 -3.633 1.00 92.38 92 LEU A O 1
ATOM 779 N N . TYR A 1 93 ? -9.829 -1.613 -3.546 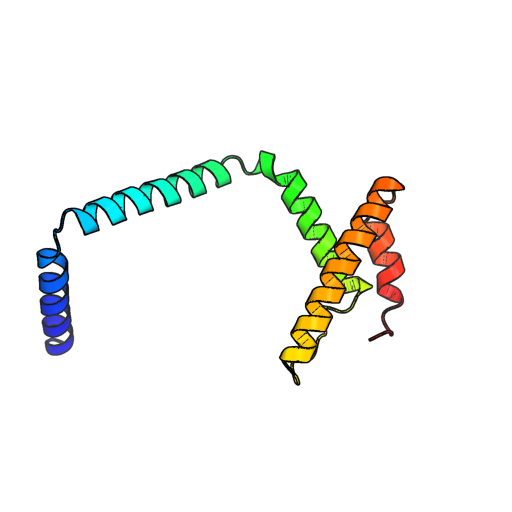1.00 93.12 93 TYR A N 1
ATOM 780 C CA . TYR A 1 93 ? -9.835 -1.517 -2.087 1.00 93.12 93 TYR A CA 1
ATOM 781 C C . TYR A 1 93 ? -11.025 -0.704 -1.553 1.00 93.12 93 TYR A C 1
ATOM 783 O O . TYR A 1 93 ? -11.588 -1.068 -0.521 1.00 93.12 93 TYR A O 1
ATOM 791 N N . GLN A 1 94 ? -11.399 0.386 -2.230 1.00 93.19 94 GLN A N 1
ATOM 792 C CA . GLN A 1 94 ? -12.577 1.186 -1.882 1.00 93.19 94 GLN A CA 1
ATOM 793 C C . GLN A 1 94 ? -13.855 0.361 -2.054 1.00 93.19 94 GLN A C 1
ATOM 795 O O . GLN A 1 94 ? -14.577 0.189 -1.076 1.00 93.19 94 GLN A O 1
ATOM 800 N N . ASP A 1 95 ? -14.040 -0.266 -3.218 1.00 93.69 95 ASP A N 1
ATOM 801 C CA . ASP A 1 95 ? -15.209 -1.106 -3.509 1.00 93.69 95 ASP A CA 1
ATOM 802 C C . ASP A 1 95 ? -15.363 -2.246 -2.486 1.00 93.69 95 ASP A C 1
ATOM 804 O O . ASP A 1 95 ? -16.447 -2.496 -1.959 1.00 93.69 95 ASP A O 1
ATOM 808 N N . LEU A 1 96 ? -14.261 -2.923 -2.138 1.00 92.31 96 LEU A N 1
ATOM 809 C CA . LEU A 1 96 ? -14.280 -4.001 -1.145 1.00 92.31 96 LEU A CA 1
ATOM 810 C C . LEU A 1 96 ? -14.666 -3.506 0.254 1.00 92.31 96 LEU A C 1
ATOM 812 O O . LEU A 1 96 ? -15.344 -4.230 0.983 1.00 92.31 96 LEU A O 1
ATOM 816 N N . ASN A 1 97 ? -14.243 -2.302 0.647 1.00 91.06 97 ASN A N 1
ATOM 817 C CA . ASN A 1 97 ? -14.629 -1.731 1.937 1.00 91.06 97 ASN A CA 1
ATOM 818 C C . ASN A 1 97 ? -16.096 -1.299 1.958 1.00 91.06 97 ASN A C 1
ATOM 820 O O . ASN A 1 97 ? -16.769 -1.540 2.963 1.00 91.06 97 ASN A O 1
ATOM 824 N N . ASP A 1 98 ? -16.585 -0.706 0.870 1.00 93.00 98 ASP A N 1
ATOM 825 C CA . ASP A 1 98 ? -17.972 -0.252 0.745 1.00 93.00 98 ASP A CA 1
ATOM 826 C C . ASP A 1 98 ? -18.945 -1.440 0.820 1.00 93.00 98 ASP A C 1
ATOM 828 O O . ASP A 1 98 ? -19.920 -1.409 1.576 1.00 93.00 98 ASP A O 1
ATOM 832 N N . GLU A 1 99 ? -18.600 -2.549 0.162 1.00 93.88 99 GLU A N 1
ATOM 833 C CA . GLU A 1 99 ? -19.341 -3.818 0.213 1.00 93.88 99 GLU A CA 1
ATOM 834 C C . GLU A 1 99 ? -19.067 -4.642 1.490 1.00 93.88 99 GLU A C 1
ATOM 836 O O . GLU A 1 99 ? -19.613 -5.732 1.679 1.00 93.88 99 GLU A O 1
ATOM 841 N N . LYS A 1 100 ? -18.215 -4.143 2.400 1.00 91.38 100 LYS A N 1
ATOM 842 C CA . LYS A 1 100 ? -17.788 -4.823 3.642 1.00 91.38 100 LYS A CA 1
ATOM 843 C C . LYS A 1 100 ? -17.210 -6.223 3.401 1.00 91.38 100 LYS A C 1
ATOM 845 O O . LYS A 1 100 ? -17.322 -7.121 4.243 1.00 91.38 100 LYS A O 1
ATOM 850 N N . ILE A 1 101 ? -16.562 -6.416 2.257 1.00 90.44 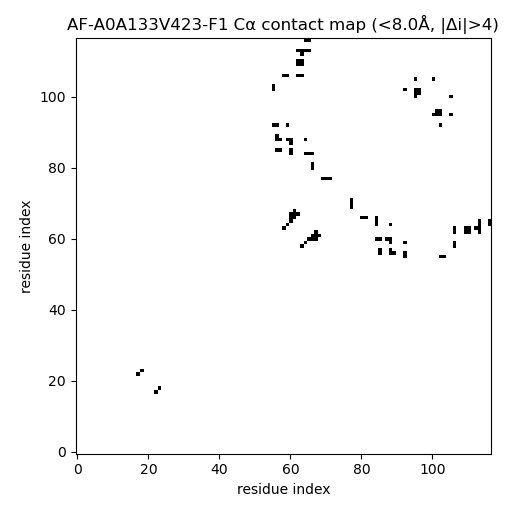101 ILE A N 1
ATOM 851 C CA . ILE A 1 101 ? -15.886 -7.653 1.886 1.00 90.44 101 ILE A CA 1
ATOM 852 C C . ILE A 1 101 ? -14.500 -7.685 2.535 1.00 90.44 101 ILE A C 1
ATOM 854 O O . ILE A 1 101 ? -13.743 -6.717 2.542 1.00 90.44 101 ILE A O 1
ATOM 858 N N . ASN A 1 102 ? -14.121 -8.848 3.066 1.00 91.12 102 ASN A N 1
ATOM 859 C CA . ASN A 1 102 ? -12.786 -9.036 3.615 1.00 91.12 102 ASN A CA 1
ATOM 860 C C . ASN A 1 102 ? -11.721 -8.983 2.504 1.00 91.12 102 ASN A C 1
ATOM 862 O O . ASN A 1 102 ? -11.637 -9.888 1.671 1.00 91.12 102 ASN A O 1
ATOM 866 N N . VAL A 1 103 ? -10.866 -7.960 2.549 1.00 88.62 103 VAL A N 1
ATOM 867 C CA . VAL A 1 103 ? -9.833 -7.708 1.532 1.00 88.62 103 VAL A CA 1
ATOM 868 C C . VAL A 1 103 ? -8.871 -8.884 1.366 1.00 88.62 103 VAL A C 1
ATOM 870 O O . VAL A 1 103 ? -8.555 -9.264 0.244 1.00 88.62 103 VAL A O 1
ATOM 873 N N . ASN A 1 104 ? -8.442 -9.526 2.457 1.00 88.88 104 ASN A N 1
ATOM 874 C CA . ASN A 1 104 ? -7.522 -10.664 2.372 1.00 88.88 104 ASN A CA 1
ATOM 875 C C . ASN A 1 104 ? -8.145 -11.869 1.662 1.00 88.88 104 ASN A C 1
ATOM 877 O O . ASN A 1 104 ? -7.457 -12.545 0.898 1.00 88.88 104 ASN A O 1
ATOM 881 N N . ARG A 1 105 ? -9.439 -12.115 1.883 1.00 88.19 105 ARG A N 1
ATOM 882 C CA . ARG A 1 105 ? -10.183 -13.169 1.187 1.00 88.19 105 ARG A CA 1
ATOM 883 C C . ARG A 1 105 ? -10.365 -12.842 -0.295 1.00 88.19 105 ARG A C 1
ATOM 885 O O . ARG A 1 105 ? -10.153 -13.716 -1.126 1.00 88.19 105 ARG A O 1
ATOM 892 N N . ALA A 1 106 ? -10.732 -11.602 -0.614 1.00 88.12 106 ALA A N 1
ATOM 893 C CA . ALA A 1 106 ? -10.923 -11.155 -1.991 1.00 88.12 106 ALA A CA 1
ATOM 894 C C . ALA A 1 106 ? -9.625 -11.243 -2.802 1.00 88.12 106 ALA A C 1
ATOM 896 O O . ALA A 1 106 ? -9.612 -11.823 -3.881 1.00 88.12 106 ALA A O 1
ATOM 897 N N . VAL A 1 107 ? -8.515 -10.752 -2.246 1.00 87.81 107 VAL A N 1
ATOM 898 C CA . VAL A 1 107 ? -7.198 -10.844 -2.887 1.00 87.81 107 VAL A CA 1
ATOM 899 C C . VAL A 1 107 ? -6.809 -12.294 -3.173 1.00 87.81 107 VAL A C 1
ATOM 901 O O . VAL A 1 107 ? -6.300 -12.563 -4.254 1.00 87.81 107 VAL A O 1
ATOM 904 N N . GLY A 1 108 ? -7.072 -13.226 -2.249 1.00 86.12 108 GLY A N 1
ATOM 905 C CA . GLY A 1 108 ? -6.814 -14.649 -2.489 1.00 86.12 108 GLY A CA 1
ATOM 906 C C . GLY A 1 108 ? -7.604 -15.204 -3.677 1.00 86.12 108 GLY A C 1
ATOM 907 O O . GLY A 1 108 ? -7.047 -15.919 -4.493 1.00 86.12 108 GLY A O 1
ATOM 908 N N . LEU A 1 109 ? -8.875 -14.820 -3.819 1.00 85.88 109 LEU A N 1
ATOM 909 C CA . LEU A 1 109 ? -9.722 -15.269 -4.930 1.00 85.88 109 LEU A CA 1
ATOM 910 C C . LEU A 1 109 ? -9.328 -14.652 -6.278 1.00 85.88 109 LEU A C 1
ATOM 912 O O . LEU A 1 109 ? -9.427 -15.312 -7.308 1.00 85.88 109 LEU A O 1
ATOM 916 N N . PHE A 1 110 ? -8.918 -13.383 -6.286 1.00 82.88 110 PHE A N 1
ATOM 917 C CA . PHE A 1 110 ? -8.532 -12.687 -7.514 1.00 82.88 110 PHE A CA 1
ATOM 918 C C . PHE A 1 110 ? -7.099 -13.003 -7.957 1.00 82.88 110 PHE A C 1
ATOM 920 O O . PHE A 1 110 ? -6.822 -12.993 -9.153 1.00 82.88 110 PHE A O 1
ATOM 927 N N . GLY A 1 111 ? -6.199 -13.289 -7.012 1.00 72.69 111 GLY A N 1
ATOM 928 C CA . GLY A 1 111 ? -4.789 -13.557 -7.296 1.00 72.69 111 GLY A CA 1
ATOM 929 C C . GLY A 1 111 ? -4.520 -14.896 -7.982 1.00 72.69 111 GLY A C 1
ATOM 930 O O . GLY A 1 111 ? -3.514 -15.029 -8.667 1.00 72.69 111 GLY A O 1
ATOM 931 N N . ASP A 1 112 ? -5.434 -15.862 -7.876 1.00 63.28 112 ASP A N 1
ATOM 932 C CA . ASP A 1 112 ? -5.309 -17.164 -8.547 1.00 63.28 112 ASP A CA 1
ATOM 933 C C . ASP A 1 112 ? -5.616 -17.100 -10.064 1.00 63.28 112 ASP A C 1
ATOM 935 O O . ASP A 1 112 ? -5.443 -18.092 -10.767 1.00 63.28 112 ASP A O 1
ATOM 939 N N . ASN A 1 113 ? -6.047 -15.941 -10.585 1.00 55.94 113 ASN A N 1
ATOM 940 C CA . ASN A 1 113 ? -6.429 -15.730 -11.992 1.00 55.94 113 ASN A CA 1
ATOM 941 C C . ASN A 1 113 ? -5.466 -14.813 -12.776 1.00 55.94 113 ASN A C 1
ATOM 943 O O . ASN A 1 113 ? -5.819 -14.302 -13.842 1.00 55.94 113 ASN A O 1
ATOM 947 N N . THR A 1 114 ? -4.251 -14.570 -12.281 1.00 54.25 114 THR A N 1
ATOM 948 C CA . THR A 1 114 ? -3.307 -13.632 -12.910 1.00 54.25 114 THR A CA 1
ATOM 949 C C . THR A 1 114 ? -2.477 -14.271 -14.029 1.00 54.25 114 THR A C 1
ATOM 951 O O . THR A 1 114 ? -1.255 -14.306 -13.949 1.00 54.25 114 THR A O 1
ATOM 954 N N . ASP A 1 115 ? -3.138 -14.744 -15.088 1.00 52.12 115 ASP A N 1
ATOM 955 C CA . ASP A 1 115 ? -2.513 -14.966 -16.413 1.00 52.12 115 ASP A CA 1
ATOM 956 C C . ASP A 1 115 ? -2.612 -13.718 -17.309 1.00 52.12 115 ASP A C 1
ATOM 958 O O . ASP A 1 115 ? -2.239 -13.713 -18.482 1.00 52.12 115 ASP A O 1
ATOM 962 N N . VAL A 1 116 ? -3.158 -12.632 -16.770 1.00 50.34 116 VAL A N 1
ATOM 963 C CA . VAL A 1 116 ? -3.472 -11.429 -17.527 1.00 50.34 116 VAL A CA 1
ATOM 964 C C . VAL A 1 116 ? -2.442 -10.374 -17.154 1.00 50.34 116 VAL A C 1
ATOM 966 O O . VAL A 1 116 ? -2.680 -9.710 -16.159 1.00 50.34 116 VAL A O 1
ATOM 969 N N . TRP A 1 117 ? -1.305 -10.283 -17.865 1.00 45.44 117 TRP A N 1
ATOM 970 C CA . TRP A 1 117 ? -0.518 -9.055 -18.152 1.00 45.44 117 TRP A CA 1
ATOM 971 C C . TRP A 1 117 ? 0.783 -9.321 -18.924 1.00 45.44 117 TRP A C 1
ATOM 973 O O . TRP A 1 117 ? 1.586 -10.173 -18.491 1.00 45.44 117 TRP A O 1
#

Radius of gyration: 24.21 Å; Cα contacts (8 Å, |Δi|>4): 58; chains: 1; bounding box: 69×48×40 Å

Organism: NCBI:txid1698271

Secondary structure (DSSP, 8-state):
-HHHHHHHHHHHHHHHTT--HHHHHHHHHHHHHHHHHHHHHHTTTTTHHHHHHHHHHHHHHHHTS-GGG--TTSHHHHHHHHHHHHHHHHHHHHHHHHTT--HHHHHHHHHTT----

pLDDT: mean 73.66, std 15.6, range [39.59, 94.5]

Sequence (117 aa):
MKEKLEKASVNIEWFDTQDSKQFRKLLEDFEEVVGEAIEKSMNHDDFKVERSKIEHIFKIAKQVYGVKDLHVYYKEGAYWKIFIGFYSSCMLYQDLNDEKINVNRAVGLFGDNTDVW

Mean predicted aligned error: 16.19 Å